Protein AF-A0AAN8FCG0-F1 (afdb_monomer)

Secondary structure (DSSP, 8-state):
-HHHHHHHHHSS-TTS---SSPPP--TTPPP-EEE--S-B---STTB--B-TT-EEEEEEE-SSSEEEEEETTT--EEEEETT-

Radius of gyration: 14.44 Å; Cα contacts (8 Å, |Δi|>4): 133; chains: 1; bounding box: 31×23×39 Å

Solvent-accessible surface area (backbone atoms only — not comparable to full-atom values): 5171 Å² total; per-residue (Å²): 107,73,70,65,54,41,35,79,76,65,50,92,44,90,77,78,71,83,72,95,61,66,59,95,81,60,95,90,61,77,89,54,72,46,64,27,75,39,70,36,78,59,87,56,95,57,43,39,73,42,45,63,69,39,45,27,42,58,74,35,47,72,86,76,61,36,21,36,30,31,32,68,84,75,71,42,70,28,33,40,58,67,90,54

InterPro domains:
  IPR001452 SH3 domain [PF14604] (36-83)
  IPR001452 SH3 domain [PS50002] (29-84)
  IPR027350 Glycosyltransferase family 23 (GT23) domain [PS51659] (1-20)
  IPR035653 Alpha-(1,6)-fucosyltransferase, SH3 domain [cd11792] (35-84)
  IPR036028 SH3-like domain superfamily [SSF50044] (34-82)
  IPR045573 Alpha-(1,6)-fucosyltransferase, N- and catalytic domain [PF19745] (1-25)

pLDDT: mean 97.4, std 2.15, range [82.6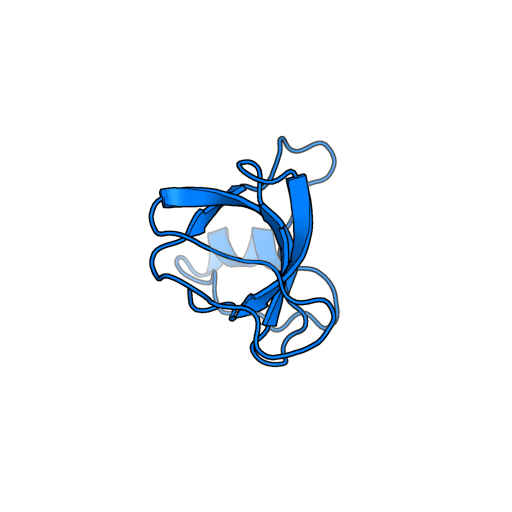9, 98.81]

Structure (mmCIF, N/CA/C/O backbone):
data_AF-A0AAN8FCG0-F1
#
_entry.id   AF-A0AAN8FCG0-F1
#
loop_
_atom_site.group_PDB
_atom_site.id
_atom_site.type_symbol
_atom_site.label_atom_id
_atom_site.label_alt_id
_atom_site.label_comp_id
_atom_site.label_asym_id
_atom_site.label_entity_id
_atom_site.label_seq_id
_atom_site.pdbx_PDB_ins_code
_atom_site.Cartn_x
_atom_site.Cartn_y
_atom_site.Cartn_z
_atom_site.occupancy
_atom_site.B_iso_or_equiv
_atom_site.auth_seq_id
_atom_site.auth_comp_id
_atom_site.auth_asym_id
_atom_site.auth_atom_id
_atom_site.pdbx_PDB_model_num
ATOM 1 N N . MET A 1 1 ? 12.337 1.580 -14.743 1.00 82.69 1 MET A N 1
ATOM 2 C CA . MET A 1 1 ? 12.713 1.014 -16.062 1.00 82.69 1 MET A CA 1
ATOM 3 C C . MET A 1 1 ? 13.445 -0.322 -15.969 1.00 82.69 1 MET A C 1
ATOM 5 O O . MET A 1 1 ? 13.101 -1.221 -16.725 1.00 82.69 1 MET A O 1
ATOM 9 N N . GLY A 1 2 ? 14.465 -0.487 -15.111 1.00 94.38 2 GLY A N 1
ATOM 10 C CA . GLY A 1 2 ? 15.182 -1.772 -15.016 1.00 94.38 2 GLY A CA 1
ATOM 11 C C . GLY A 1 2 ? 14.281 -2.947 -14.612 1.00 94.38 2 GLY A C 1
ATOM 12 O O . GLY A 1 2 ? 14.388 -4.025 -15.190 1.00 94.38 2 GLY A O 1
ATOM 13 N N . PHE A 1 3 ? 13.352 -2.710 -13.681 1.00 95.81 3 PHE A N 1
ATOM 14 C CA . PHE A 1 3 ? 12.382 -3.710 -13.237 1.00 95.81 3 PHE A CA 1
ATOM 15 C C . PHE A 1 3 ? 11.438 -4.155 -14.364 1.00 95.81 3 PHE A C 1
ATOM 17 O O . PHE A 1 3 ? 11.235 -5.349 -14.556 1.00 95.81 3 PHE A O 1
ATOM 24 N N . GLU A 1 4 ? 10.925 -3.219 -15.164 1.00 96.56 4 GLU A N 1
ATOM 25 C CA . GLU A 1 4 ? 9.998 -3.505 -16.263 1.00 96.56 4 GLU A CA 1
ATOM 26 C C . GLU A 1 4 ? 10.681 -4.260 -17.411 1.00 96.56 4 GLU A C 1
ATOM 28 O O . GLU A 1 4 ? 10.113 -5.201 -17.963 1.00 96.56 4 GLU A O 1
ATOM 33 N N . LEU A 1 5 ? 11.929 -3.905 -17.743 1.00 96.31 5 LEU A N 1
ATOM 34 C CA . LEU A 1 5 ? 12.712 -4.632 -18.750 1.00 96.31 5 LEU A CA 1
ATOM 35 C C . LEU A 1 5 ? 13.046 -6.061 -18.302 1.00 96.31 5 LEU A C 1
ATOM 37 O O . LEU A 1 5 ? 13.090 -6.968 -19.133 1.00 96.31 5 LEU A O 1
ATOM 41 N N . MET A 1 6 ? 13.254 -6.281 -17.000 1.00 96.31 6 MET A N 1
ATOM 42 C CA . MET A 1 6 ? 13.545 -7.605 -16.446 1.00 96.31 6 MET A CA 1
ATOM 43 C C . MET A 1 6 ? 12.428 -8.613 -16.739 1.00 96.31 6 MET A C 1
ATOM 45 O O . MET A 1 6 ? 12.728 -9.758 -17.078 1.00 96.31 6 MET A O 1
ATOM 49 N N . GLN A 1 7 ? 11.166 -8.173 -16.688 1.00 95.75 7 GLN A N 1
ATOM 50 C CA . GLN A 1 7 ? 10.000 -9.037 -16.913 1.00 95.75 7 GLN A CA 1
ATOM 51 C C . GLN A 1 7 ? 9.997 -9.635 -18.329 1.00 95.75 7 GLN A C 1
ATOM 53 O O . GLN A 1 7 ? 9.704 -10.811 -18.522 1.00 95.75 7 GLN A O 1
ATOM 58 N N . VAL A 1 8 ? 10.409 -8.853 -19.333 1.00 95.19 8 VAL A N 1
ATOM 59 C CA . VAL A 1 8 ? 10.490 -9.315 -20.732 1.00 95.19 8 VAL A CA 1
ATOM 60 C C . VAL A 1 8 ? 11.625 -10.324 -20.932 1.00 95.19 8 VAL A C 1
ATOM 62 O O . VAL A 1 8 ? 11.524 -11.220 -21.767 1.00 95.19 8 VAL A O 1
ATOM 65 N N . LEU A 1 9 ? 12.717 -10.182 -20.178 1.00 94.81 9 LEU A N 1
ATOM 66 C CA . LEU A 1 9 ? 13.932 -10.981 -20.357 1.00 94.81 9 LEU A CA 1
ATOM 67 C C . LEU A 1 9 ? 13.911 -12.301 -19.587 1.00 94.81 9 LEU A C 1
ATOM 69 O O . LEU A 1 9 ? 14.548 -13.262 -20.014 1.00 94.81 9 LEU A O 1
ATOM 73 N N . GLN A 1 10 ? 13.241 -12.335 -18.435 1.00 93.75 10 GLN A N 1
ATOM 74 C CA . GLN A 1 10 ? 13.326 -13.454 -17.492 1.00 93.75 10 GLN A CA 1
ATOM 75 C C . GLN A 1 10 ? 11.981 -14.148 -17.236 1.00 93.75 10 GLN A C 1
ATOM 77 O O . GLN A 1 10 ? 11.968 -15.191 -16.584 1.00 93.75 10 GLN A O 1
ATOM 82 N N . GLY A 1 11 ? 10.874 -13.625 -17.775 1.00 91.25 11 GLY A N 1
ATOM 83 C CA . GLY A 1 11 ? 9.534 -14.160 -17.538 1.00 91.25 11 GLY A CA 1
ATOM 84 C C . GLY A 1 11 ? 8.987 -13.702 -16.187 1.00 91.25 11 GLY A C 1
ATOM 85 O O . GLY A 1 11 ? 8.867 -12.503 -15.954 1.00 91.25 11 GLY A O 1
ATOM 86 N N . ASP A 1 12 ? 8.656 -14.648 -15.305 1.00 94.25 12 ASP A N 1
ATOM 87 C CA . ASP A 1 12 ? 8.151 -14.352 -13.959 1.00 94.25 12 ASP A CA 1
ATOM 88 C C . ASP A 1 12 ? 9.290 -13.875 -13.041 1.00 94.25 12 ASP A C 1
ATOM 90 O O . ASP A 1 12 ? 10.020 -14.661 -12.427 1.00 94.25 12 ASP A O 1
ATOM 94 N N . ALA A 1 13 ? 9.502 -12.561 -13.048 1.00 96.75 13 ALA A N 1
ATOM 95 C CA . ALA A 1 13 ? 10.497 -11.862 -12.246 1.00 96.75 13 ALA A CA 1
ATOM 96 C C . ALA A 1 13 ? 9.847 -10.760 -11.395 1.00 96.75 13 ALA A C 1
ATOM 98 O O . ALA A 1 13 ? 10.510 -9.785 -11.025 1.00 96.75 13 ALA A O 1
ATOM 99 N N . GLY A 1 14 ? 8.545 -10.890 -11.119 1.00 94.88 14 GLY A N 1
ATOM 100 C CA . GLY A 1 14 ? 7.768 -9.885 -10.398 1.00 94.88 14 GLY A CA 1
ATOM 101 C C . GLY A 1 14 ? 8.239 -9.690 -8.958 1.00 94.88 14 GLY A C 1
ATOM 102 O O . GLY A 1 14 ? 8.102 -8.602 -8.421 1.00 94.88 14 GLY A O 1
ATOM 103 N N . ASP A 1 15 ? 8.855 -10.709 -8.365 1.00 96.25 15 ASP A N 1
ATOM 104 C CA . ASP A 1 15 ? 9.392 -10.730 -7.002 1.00 96.25 15 ASP A CA 1
ATOM 105 C C . ASP A 1 15 ? 10.908 -10.464 -6.929 1.00 96.25 15 ASP A C 1
ATOM 107 O O . ASP A 1 15 ? 11.481 -10.377 -5.843 1.00 96.25 15 ASP A O 1
ATOM 111 N N . ARG A 1 16 ? 11.589 -10.305 -8.072 1.00 96.62 16 ARG A N 1
ATOM 112 C CA . ARG A 1 16 ? 13.057 -10.180 -8.148 1.00 96.62 16 ARG A CA 1
ATOM 113 C C . ARG A 1 16 ? 13.551 -8.759 -7.897 1.00 96.62 16 ARG A C 1
ATOM 115 O O . ARG A 1 16 ? 14.401 -8.239 -8.623 1.00 96.62 16 ARG A O 1
ATOM 122 N N . PHE A 1 17 ? 13.022 -8.121 -6.864 1.00 96.69 17 PHE A N 1
ATOM 123 C CA . PHE A 1 17 ? 13.446 -6.800 -6.428 1.00 96.69 17 PHE A CA 1
ATOM 124 C C . PHE A 1 17 ? 13.248 -6.632 -4.922 1.00 96.69 17 PHE A C 1
ATOM 126 O O . PHE A 1 17 ? 12.430 -7.298 -4.297 1.00 96.69 17 PHE A O 1
ATOM 133 N N . HIS A 1 18 ? 13.999 -5.701 -4.346 1.00 97.25 18 HIS A N 1
ATOM 134 C CA . HIS A 1 18 ? 13.745 -5.185 -3.010 1.00 97.25 18 HIS A CA 1
ATOM 135 C C . HIS A 1 18 ? 13.831 -3.665 -3.099 1.00 97.25 18 HIS A C 1
ATOM 137 O O . HIS A 1 18 ? 14.912 -3.121 -3.334 1.00 97.25 18 HIS A O 1
ATOM 143 N N . SER A 1 19 ? 12.678 -3.002 -3.015 1.00 97.25 19 SER A N 1
ATOM 144 C CA . SER A 1 19 ? 12.605 -1.542 -2.994 1.00 97.25 19 SER A CA 1
ATOM 145 C C . SER A 1 19 ? 12.907 -1.030 -1.589 1.00 97.25 19 SER A C 1
ATOM 147 O O . SER A 1 19 ? 12.592 -1.701 -0.611 1.00 97.25 19 SER A O 1
ATOM 149 N N . LEU A 1 20 ? 13.531 0.143 -1.489 1.00 97.62 20 LEU A N 1
ATOM 150 C CA . LEU A 1 20 ? 13.830 0.780 -0.200 1.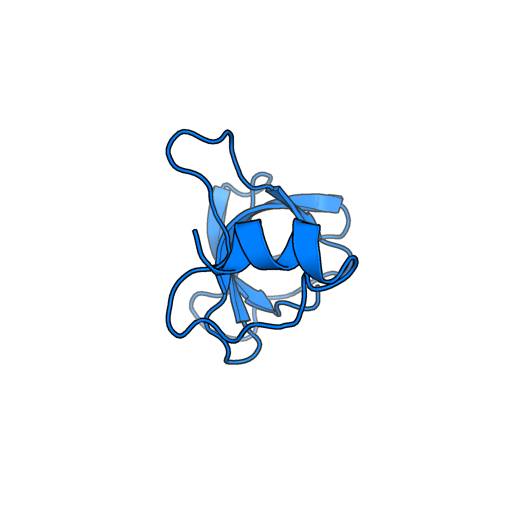00 97.62 20 LEU A CA 1
ATOM 151 C C . LEU A 1 20 ? 12.724 1.748 0.240 1.00 97.62 20 LEU A C 1
ATOM 153 O O . LEU A 1 20 ? 12.724 2.191 1.386 1.00 97.62 20 LEU A O 1
ATOM 157 N N . ASP A 1 21 ? 11.817 2.092 -0.671 1.00 95.25 21 ASP A N 1
ATOM 158 C CA . ASP A 1 21 ? 10.785 3.100 -0.484 1.00 95.25 21 ASP A CA 1
ATOM 159 C C . ASP A 1 21 ? 9.438 2.614 -1.032 1.00 95.25 21 ASP A C 1
ATOM 161 O O . ASP A 1 21 ? 8.657 2.006 -0.299 1.00 95.25 21 ASP A O 1
ATOM 165 N N . ASP A 1 22 ? 9.171 2.842 -2.313 1.00 97.12 22 ASP A N 1
ATOM 166 C CA . ASP A 1 22 ? 7.859 2.684 -2.915 1.00 97.12 22 ASP A CA 1
ATOM 167 C C . ASP A 1 22 ? 7.625 1.250 -3.396 1.00 97.12 22 ASP A C 1
ATOM 169 O O . ASP A 1 22 ? 8.530 0.539 -3.852 1.00 97.12 22 ASP A O 1
ATOM 173 N N . ILE A 1 23 ? 6.357 0.844 -3.363 1.00 97.88 23 ILE A N 1
ATOM 174 C CA . ILE A 1 23 ? 5.882 -0.276 -4.177 1.00 97.88 23 ILE A CA 1
ATOM 175 C C . ILE A 1 23 ? 5.903 0.120 -5.656 1.00 97.88 23 ILE A C 1
ATOM 177 O O . ILE A 1 23 ? 5.940 1.300 -6.001 1.00 97.88 23 ILE A O 1
ATOM 181 N N . TYR A 1 24 ? 5.833 -0.861 -6.554 1.00 97.88 24 TYR A N 1
ATOM 182 C CA . TYR A 1 24 ? 5.738 -0.557 -7.978 1.00 97.88 24 TYR A CA 1
ATOM 183 C C . TYR A 1 24 ? 4.503 0.309 -8.292 1.00 97.88 24 TYR A C 1
ATOM 185 O O . TYR A 1 24 ? 3.386 -0.004 -7.871 1.00 97.88 24 TYR A O 1
ATOM 193 N N . TYR A 1 25 ? 4.709 1.369 -9.074 1.00 97.69 25 TYR A N 1
ATOM 194 C CA . TYR A 1 25 ? 3.652 2.205 -9.633 1.00 97.69 25 TYR A CA 1
ATOM 195 C C . TYR A 1 25 ? 4.069 2.780 -10.993 1.00 97.69 25 TYR A C 1
ATOM 197 O O . TYR A 1 25 ? 5.249 2.826 -11.347 1.00 97.69 25 TYR A O 1
ATOM 205 N N . PHE A 1 26 ? 3.084 3.251 -11.753 1.00 97.69 26 PHE A N 1
ATOM 206 C CA . PHE A 1 26 ? 3.256 3.960 -13.012 1.00 97.69 26 PHE A CA 1
ATOM 207 C C . PHE A 1 26 ? 2.690 5.381 -12.906 1.00 97.69 26 PHE A C 1
ATOM 209 O O . PHE A 1 26 ? 1.553 5.591 -12.483 1.00 97.69 26 PHE A O 1
ATOM 216 N N . GLY A 1 27 ? 3.470 6.386 -13.309 1.00 97.75 27 GLY A N 1
ATOM 217 C CA . GLY A 1 27 ? 3.044 7.786 -13.253 1.00 97.75 27 GLY A CA 1
ATOM 218 C C . GLY A 1 27 ? 1.769 8.040 -14.068 1.00 97.75 27 GLY A C 1
ATOM 219 O O . GLY A 1 27 ? 1.744 7.808 -15.273 1.00 97.75 27 GLY A O 1
ATOM 220 N N . GLY A 1 28 ? 0.715 8.536 -13.411 1.00 97.75 28 GLY A N 1
ATOM 221 C CA . GLY A 1 28 ? -0.592 8.783 -14.036 1.00 97.75 28 GLY A CA 1
ATOM 222 C C . GLY A 1 28 ? -1.552 7.586 -14.026 1.00 97.75 28 GLY A C 1
ATOM 223 O O . GLY A 1 28 ? -2.578 7.637 -14.701 1.00 97.75 28 GLY A O 1
ATOM 224 N N . GLN A 1 29 ? -1.241 6.522 -13.280 1.00 97.81 29 GLN A N 1
ATOM 225 C CA . GLN A 1 29 ? -2.142 5.382 -13.110 1.00 97.81 29 GLN A CA 1
ATOM 226 C C . GLN A 1 29 ? -3.460 5.741 -12.404 1.00 97.81 29 GLN A C 1
ATOM 228 O O . GLN A 1 29 ? -3.563 6.727 -11.671 1.00 97.81 29 GLN A O 1
ATOM 233 N N . HIS A 1 30 ? -4.460 4.875 -12.578 1.00 98.00 30 HIS A N 1
ATOM 234 C CA . HIS A 1 30 ? -5.644 4.848 -11.720 1.00 98.00 30 HIS A CA 1
ATOM 235 C C . HIS A 1 30 ? -5.296 4.388 -10.292 1.00 98.00 30 HIS A C 1
ATOM 237 O O . HIS A 1 30 ? -4.165 3.990 -10.005 1.00 98.00 30 HIS A O 1
ATOM 243 N N . ALA A 1 31 ? -6.272 4.454 -9.383 1.00 97.12 31 ALA A N 1
ATOM 244 C CA . ALA A 1 31 ? -6.088 4.024 -8.001 1.00 97.12 31 ALA A CA 1
ATOM 245 C C . ALA A 1 31 ? -5.544 2.587 -7.927 1.00 97.12 31 ALA A C 1
ATOM 247 O O . ALA A 1 31 ? -6.055 1.688 -8.592 1.00 97.12 31 ALA A O 1
ATOM 248 N N . HIS A 1 32 ? -4.505 2.390 -7.113 1.00 98.31 32 HIS A N 1
ATOM 249 C CA . HIS A 1 32 ? -4.009 1.062 -6.774 1.00 98.31 32 HIS A CA 1
ATOM 250 C C . HIS A 1 32 ? -4.860 0.535 -5.620 1.00 98.31 32 HIS A C 1
ATOM 252 O O . HIS A 1 32 ? -4.806 1.081 -4.516 1.00 98.31 32 HIS A O 1
ATOM 258 N N . GLU A 1 33 ? -5.686 -0.472 -5.891 1.00 98.19 33 GLU A N 1
ATOM 259 C CA . GLU A 1 33 ? -6.644 -1.001 -4.923 1.00 98.19 33 GLU A CA 1
ATOM 260 C C . GLU A 1 33 ? -6.358 -2.465 -4.596 1.00 98.19 33 GLU A C 1
ATOM 262 O O . GLU A 1 33 ? -6.065 -3.269 -5.481 1.00 98.19 33 GLU A O 1
ATOM 267 N N . LEU A 1 34 ? -6.450 -2.787 -3.309 1.00 98.50 34 LEU A N 1
ATOM 268 C CA . LEU A 1 34 ? -6.370 -4.131 -2.752 1.00 98.50 34 LEU A CA 1
ATOM 269 C C . LEU A 1 34 ? -7.722 -4.507 -2.146 1.00 98.50 34 LEU A C 1
ATOM 271 O O . LEU A 1 34 ? -8.540 -3.634 -1.847 1.00 98.50 34 LEU A O 1
ATOM 275 N N . ILE A 1 35 ? -7.937 -5.803 -1.944 1.00 98.75 35 ILE A N 1
ATOM 276 C CA . ILE A 1 35 ? -9.114 -6.335 -1.260 1.00 98.75 35 ILE A CA 1
ATOM 277 C C . ILE A 1 35 ? -8.640 -7.035 0.003 1.00 98.75 35 ILE A C 1
ATOM 279 O O . ILE A 1 35 ? -7.824 -7.949 -0.092 1.00 98.75 35 ILE A O 1
ATOM 283 N N . ALA A 1 36 ? -9.171 -6.627 1.154 1.00 98.69 36 ALA A N 1
ATOM 284 C CA . ALA A 1 36 ? -8.886 -7.299 2.414 1.00 98.69 36 ALA A CA 1
ATOM 285 C C . ALA A 1 36 ? -9.408 -8.746 2.377 1.00 98.69 36 ALA A C 1
ATOM 287 O O . ALA A 1 36 ? -10.580 -8.988 2.063 1.00 98.69 36 ALA A O 1
ATOM 288 N N . VAL A 1 37 ? -8.548 -9.705 2.705 1.00 98.62 37 VAL A N 1
ATOM 289 C CA . VAL A 1 37 ? -8.855 -11.143 2.768 1.00 98.62 37 VAL A CA 1
ATOM 290 C C . VAL A 1 37 ? -9.020 -11.649 4.199 1.00 98.62 37 VAL A C 1
ATOM 292 O O . VAL A 1 37 ? -9.597 -12.718 4.399 1.00 98.62 37 VAL A O 1
ATOM 295 N N . GLU A 1 38 ? -8.588 -10.868 5.191 1.00 98.56 38 GLU A N 1
ATOM 296 C CA . GLU A 1 38 ? -8.783 -11.145 6.615 1.00 98.56 38 GLU A CA 1
ATOM 297 C C . GLU A 1 38 ? -9.264 -9.910 7.385 1.00 98.56 38 GLU A C 1
ATOM 299 O O . GLU A 1 38 ? -8.941 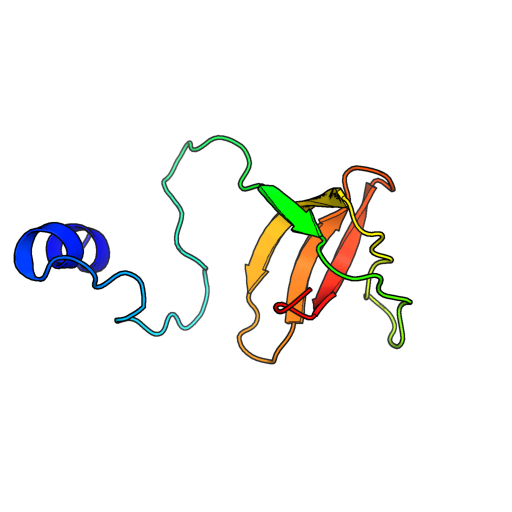-8.768 7.053 1.00 98.56 38 GLU A O 1
ATOM 304 N N . ASP A 1 39 ? -9.998 -10.146 8.473 1.00 98.56 39 ASP A N 1
ATOM 305 C CA . ASP A 1 39 ? -10.376 -9.084 9.400 1.00 98.56 39 ASP A CA 1
ATOM 306 C C . ASP A 1 39 ? -9.153 -8.583 10.192 1.00 98.56 39 ASP A C 1
ATOM 308 O O . ASP A 1 39 ? -8.240 -9.334 10.572 1.00 98.56 39 ASP A O 1
ATOM 312 N N . HIS A 1 40 ? -9.151 -7.293 10.513 1.00 98.62 40 HIS A N 1
ATOM 313 C CA . HIS A 1 40 ? -8.158 -6.691 11.393 1.00 98.62 40 HIS A CA 1
ATOM 314 C C . HIS A 1 40 ? -8.819 -5.707 12.348 1.00 98.62 40 HIS A C 1
ATOM 316 O O . HIS A 1 40 ? -9.450 -4.733 11.939 1.00 98.62 40 HIS A O 1
ATOM 322 N N . VAL A 1 41 ? -8.638 -5.977 13.639 1.00 98.38 41 VAL A N 1
ATOM 323 C CA . VAL A 1 41 ? -8.932 -5.035 14.714 1.00 98.38 41 VAL A CA 1
ATOM 324 C C . VAL A 1 41 ? -7.634 -4.277 15.014 1.00 98.38 41 VAL A C 1
ATOM 326 O O . VAL A 1 41 ? -6.646 -4.951 15.305 1.00 98.38 41 VAL A O 1
ATOM 329 N N . PRO A 1 42 ? -7.618 -2.932 14.950 1.00 97.88 42 PRO A N 1
ATOM 330 C CA . PRO A 1 42 ? -6.437 -2.130 15.265 1.00 97.88 42 PRO A CA 1
ATOM 331 C C . PRO A 1 42 ? -5.896 -2.423 16.668 1.00 97.88 42 PRO A C 1
ATOM 333 O O . PRO A 1 42 ? -6.631 -2.315 17.653 1.00 97.88 42 PRO A O 1
ATOM 336 N N . GLU A 1 43 ? -4.614 -2.762 16.759 1.00 97.00 43 GLU A N 1
ATOM 337 C CA . GLU A 1 43 ? -3.909 -3.048 18.013 1.00 97.00 43 GLU A CA 1
ATOM 338 C C . GLU A 1 43 ? -3.061 -1.855 18.470 1.00 97.00 43 GLU A C 1
ATOM 340 O O . GLU A 1 43 ? -2.872 -1.651 19.674 1.00 97.00 43 GLU A O 1
ATOM 345 N N . GLN A 1 44 ? -2.585 -1.034 17.526 1.00 95.38 44 GLN A N 1
ATOM 346 C CA . GLN A 1 44 ? -1.763 0.146 17.802 1.00 95.38 44 GLN A CA 1
ATOM 347 C C . GLN A 1 44 ? -2.383 1.446 17.268 1.00 95.38 44 GLN A C 1
ATOM 349 O O . GLN A 1 44 ? -3.146 1.443 16.296 1.00 95.38 44 GLN A O 1
ATOM 354 N N . PRO A 1 45 ? -2.046 2.605 17.868 1.00 96.00 45 PRO A N 1
ATOM 355 C CA . PRO A 1 45 ? -2.444 3.896 17.325 1.00 96.00 45 PRO A CA 1
ATOM 356 C C . PRO A 1 45 ? -1.949 4.082 15.887 1.00 96.00 45 PRO A C 1
ATOM 358 O O . PRO A 1 45 ? -0.759 3.965 15.610 1.00 96.00 45 PRO A O 1
ATOM 361 N N . GLY A 1 46 ? -2.864 4.445 14.990 1.00 96.75 46 GLY A N 1
ATOM 362 C CA . GLY A 1 46 ? -2.558 4.687 13.579 1.00 96.75 46 GLY A CA 1
ATOM 363 C C . GLY A 1 46 ? -2.838 3.503 12.655 1.00 96.75 46 GLY A C 1
ATOM 364 O O . GLY A 1 46 ? -2.720 3.675 11.445 1.00 96.75 46 GLY A O 1
ATOM 365 N N . GLU A 1 47 ? -3.241 2.347 13.186 1.00 98.50 47 GLU A N 1
ATOM 366 C CA . GLU A 1 47 ? -3.792 1.241 12.395 1.00 98.50 47 GLU A CA 1
ATOM 367 C C . GLU A 1 47 ? -5.264 1.489 12.005 1.00 98.50 47 GLU A C 1
ATOM 369 O O . GLU A 1 47 ? -5.971 2.271 12.649 1.00 98.50 47 GLU A O 1
ATOM 374 N N . ILE A 1 48 ? -5.735 0.826 10.944 1.00 98.69 48 ILE A N 1
ATOM 375 C CA . ILE A 1 48 ? -7.119 0.913 10.449 1.00 98.69 48 ILE A CA 1
ATOM 376 C C . ILE A 1 48 ? -7.850 -0.423 10.571 1.00 98.69 48 ILE A C 1
ATOM 378 O O . ILE A 1 48 ? -7.265 -1.485 10.396 1.00 98.69 48 ILE A O 1
ATOM 382 N N . GLU A 1 49 ? -9.156 -0.371 10.849 1.00 98.56 49 GLU A N 1
ATOM 383 C CA . GLU A 1 49 ? -10.007 -1.567 10.815 1.00 98.56 49 GLU A CA 1
ATOM 384 C C . GLU A 1 49 ? -10.091 -2.100 9.378 1.00 98.56 49 GLU A C 1
ATOM 386 O O . GLU A 1 49 ? -10.353 -1.334 8.442 1.00 98.56 49 GLU A O 1
ATOM 391 N N . LEU A 1 50 ? -9.935 -3.416 9.223 1.00 98.75 50 LEU A N 1
ATOM 392 C CA . LEU A 1 50 ? -10.253 -4.137 7.992 1.00 98.75 50 LEU A CA 1
ATOM 393 C C . LEU A 1 50 ? -11.373 -5.138 8.249 1.00 98.75 50 LEU A C 1
ATOM 395 O O . LEU A 1 50 ? -11.403 -5.796 9.292 1.00 98.75 50 LEU A O 1
ATOM 399 N N . ARG A 1 51 ? -12.259 -5.279 7.264 1.00 98.69 51 ARG A N 1
ATOM 400 C CA . ARG A 1 51 ? -13.181 -6.408 7.145 1.00 98.69 51 ARG A CA 1
ATOM 401 C C . ARG A 1 51 ? -12.969 -7.092 5.809 1.00 98.69 51 ARG A C 1
ATOM 403 O O . ARG A 1 51 ? -12.702 -6.407 4.822 1.00 98.69 51 ARG A O 1
ATOM 410 N N . VAL A 1 52 ? -13.136 -8.411 5.762 1.00 98.75 52 VAL A N 1
ATOM 411 C CA . VAL A 1 52 ? -13.044 -9.167 4.503 1.00 98.75 52 VAL A CA 1
ATOM 412 C C . VAL A 1 52 ? -13.922 -8.526 3.421 1.00 98.75 52 VAL A C 1
ATOM 414 O O . VAL A 1 52 ? -15.122 -8.319 3.614 1.00 98.75 52 VAL A O 1
ATOM 417 N N . GLY A 1 53 ? -13.317 -8.229 2.270 1.00 98.69 53 GLY A N 1
ATOM 418 C CA . GLY A 1 53 ? -13.965 -7.580 1.131 1.00 98.69 53 GLY A CA 1
ATOM 419 C C . GLY A 1 53 ? -13.856 -6.053 1.101 1.00 98.69 53 GLY A C 1
ATOM 420 O O . GLY A 1 53 ? -14.265 -5.454 0.105 1.00 98.69 53 GLY A O 1
ATOM 421 N N . ASP A 1 54 ? -13.299 -5.416 2.135 1.00 98.81 54 ASP A N 1
ATOM 422 C CA . ASP A 1 54 ? -13.024 -3.979 2.106 1.00 98.81 54 ASP A CA 1
ATOM 423 C C . ASP A 1 54 ? -12.017 -3.643 0.997 1.00 98.81 54 ASP A C 1
ATOM 425 O O . ASP A 1 54 ? -10.999 -4.317 0.826 1.00 98.81 54 ASP A O 1
ATOM 429 N N . VAL A 1 55 ? -12.298 -2.567 0.255 1.00 98.81 55 VAL A N 1
ATOM 430 C CA . VAL A 1 55 ? -11.392 -2.035 -0.768 1.00 98.81 55 VAL A CA 1
ATOM 431 C C . VAL A 1 55 ? -10.409 -1.082 -0.104 1.00 98.81 55 VAL A C 1
ATOM 433 O O . VAL A 1 55 ? -10.822 -0.111 0.536 1.00 98.81 55 VAL A O 1
ATOM 436 N N . ILE A 1 56 ? -9.113 -1.326 -0.286 1.00 98.81 56 ILE A N 1
ATOM 437 C CA . ILE A 1 56 ? -8.038 -0.521 0.295 1.00 98.81 56 ILE A CA 1
ATOM 438 C C . ILE A 1 56 ? -7.268 0.180 -0.817 1.00 98.81 56 ILE A C 1
ATOM 440 O O . ILE A 1 56 ? -6.635 -0.463 -1.648 1.00 98.81 56 ILE A O 1
ATOM 444 N N . GLY A 1 57 ? -7.288 1.513 -0.820 1.00 98.69 57 GLY A N 1
ATOM 445 C CA . GLY A 1 57 ? -6.391 2.303 -1.659 1.00 98.69 57 GLY A CA 1
ATOM 446 C C . GLY A 1 57 ? -4.990 2.292 -1.056 1.00 98.69 57 GLY A C 1
ATOM 447 O O . GLY A 1 57 ? -4.758 2.981 -0.059 1.00 98.69 57 GLY A O 1
ATOM 448 N N . VAL A 1 58 ? -4.074 1.509 -1.625 1.00 98.50 58 VAL A N 1
ATOM 449 C CA . VAL A 1 58 ? -2.714 1.367 -1.090 1.00 98.50 58 VAL A CA 1
ATOM 450 C C . VAL A 1 58 ? -1.867 2.591 -1.435 1.00 98.50 58 VAL A C 1
ATOM 452 O O . VAL A 1 58 ? -1.859 3.066 -2.570 1.00 98.50 58 VAL A O 1
ATOM 455 N N . ALA A 1 59 ? -1.160 3.111 -0.432 1.00 98.06 59 ALA A N 1
ATOM 456 C CA . ALA A 1 59 ? -0.182 4.181 -0.597 1.00 98.06 59 ALA A CA 1
ATOM 457 C C . ALA A 1 59 ? 1.245 3.623 -0.711 1.00 98.06 59 ALA A C 1
ATOM 459 O O . ALA A 1 59 ? 2.044 4.150 -1.475 1.00 98.06 59 ALA A O 1
ATOM 460 N N . GLY A 1 60 ? 1.556 2.554 0.026 1.00 98.19 60 GLY A N 1
ATOM 461 C CA . GLY A 1 60 ? 2.858 1.894 -0.008 1.00 98.19 60 GLY A CA 1
ATOM 462 C C . GLY A 1 60 ? 2.990 0.803 1.054 1.00 98.19 60 GLY A C 1
ATOM 463 O O . GLY A 1 60 ? 2.126 0.658 1.922 1.00 98.19 60 GLY A O 1
ATOM 464 N N . ASN A 1 61 ? 4.087 0.056 0.977 1.00 98.44 61 ASN A N 1
ATOM 465 C CA . ASN A 1 61 ? 4.492 -0.953 1.951 1.00 98.44 61 ASN A C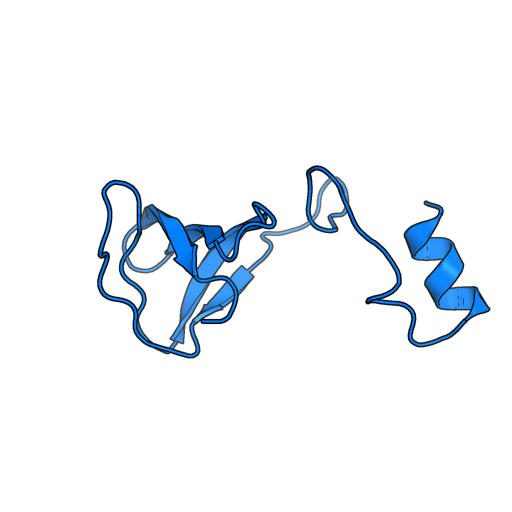A 1
ATOM 466 C C . ASN A 1 61 ? 5.693 -0.406 2.729 1.00 98.44 61 ASN A C 1
ATOM 468 O O . ASN A 1 61 ? 6.589 0.177 2.127 1.00 98.44 61 ASN A O 1
ATOM 472 N N . HIS A 1 62 ? 5.698 -0.546 4.053 1.00 98.06 62 HIS A N 1
ATOM 473 C CA . HIS A 1 62 ? 6.782 -0.037 4.901 1.00 98.06 62 HIS A CA 1
ATOM 474 C C . HIS A 1 62 ? 7.928 -1.039 5.090 1.00 98.06 62 HIS A C 1
ATOM 476 O O . HIS A 1 62 ? 8.919 -0.728 5.748 1.00 98.06 62 HIS A O 1
ATOM 482 N N . TRP A 1 63 ? 7.807 -2.234 4.513 1.00 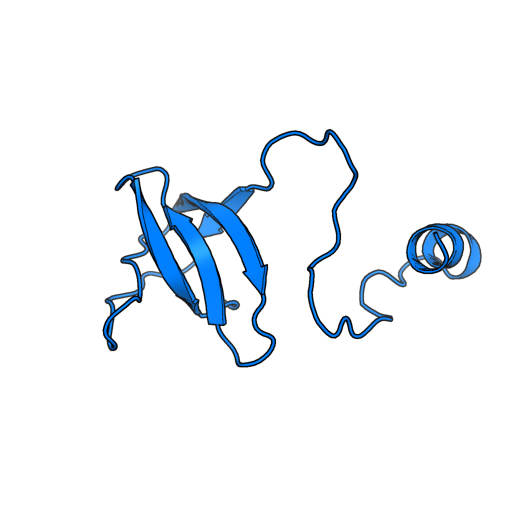98.06 63 TRP A N 1
ATOM 483 C CA . TRP A 1 63 ? 8.798 -3.308 4.561 1.00 98.06 63 TRP A CA 1
ATOM 484 C C . TRP A 1 63 ? 9.074 -3.853 5.976 1.00 98.06 63 TRP A C 1
ATOM 486 O 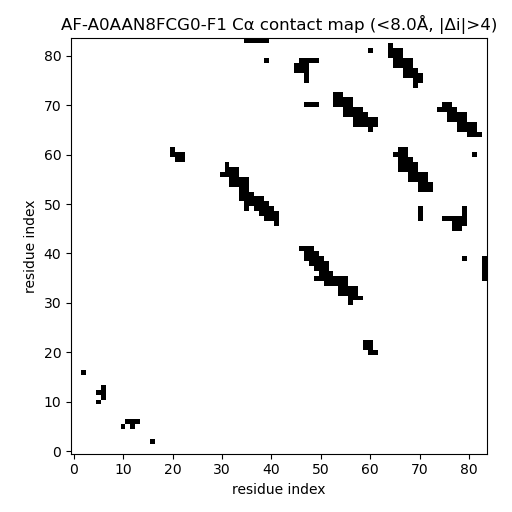O . TRP A 1 63 ? 10.070 -4.538 6.195 1.00 98.06 63 TRP A O 1
ATOM 496 N N . ASP A 1 64 ? 8.160 -3.611 6.922 1.00 97.75 64 ASP A N 1
ATOM 497 C CA . ASP A 1 64 ? 8.216 -4.042 8.329 1.00 97.75 64 ASP A CA 1
ATOM 498 C C . ASP A 1 64 ? 7.062 -4.988 8.726 1.00 97.75 64 ASP A C 1
ATOM 500 O O . ASP A 1 64 ? 6.875 -5.308 9.899 1.00 97.75 64 ASP A O 1
ATOM 504 N N . GLY A 1 65 ? 6.293 -5.455 7.737 1.00 97.88 65 GLY A N 1
ATOM 505 C CA . GLY A 1 65 ? 5.081 -6.256 7.930 1.00 97.88 65 GLY A CA 1
ATOM 506 C C . GLY A 1 65 ? 3.783 -5.450 7.831 1.00 97.88 65 GLY A C 1
ATOM 507 O O . GLY A 1 65 ? 2.721 -6.063 7.714 1.00 97.88 65 GLY A O 1
ATOM 508 N N . PHE A 1 66 ? 3.859 -4.116 7.793 1.00 98.44 66 PHE A N 1
ATOM 509 C CA . PHE A 1 66 ? 2.713 -3.230 7.609 1.00 98.44 66 PHE A CA 1
ATOM 510 C C . PHE A 1 66 ? 2.773 -2.459 6.286 1.00 98.44 66 PHE A C 1
ATOM 512 O O . PHE A 1 66 ? 3.830 -2.144 5.733 1.00 98.44 66 PHE A O 1
ATOM 519 N N . SER A 1 67 ? 1.590 -2.144 5.774 1.00 98.75 67 SER A N 1
ATOM 520 C CA . SER A 1 67 ? 1.367 -1.247 4.648 1.00 98.75 67 SER A CA 1
ATOM 521 C C . SER A 1 67 ? 0.523 -0.069 5.100 1.00 98.75 67 SER A C 1
ATOM 523 O O . SER A 1 67 ? -0.163 -0.130 6.119 1.00 98.75 67 SER A O 1
ATOM 525 N N . LYS A 1 68 ? 0.564 1.018 4.333 1.00 98.62 68 LYS A N 1
ATOM 526 C CA . LYS A 1 68 ? -0.256 2.203 4.568 1.00 98.62 68 LYS A CA 1
ATOM 527 C C . LYS A 1 68 ? -1.271 2.374 3.452 1.00 98.62 68 LYS A C 1
ATOM 529 O O . LYS A 1 68 ? -0.955 2.198 2.273 1.00 98.62 68 LYS A O 1
ATOM 534 N N . GLY A 1 69 ? -2.489 2.761 3.805 1.00 98.56 69 GLY A N 1
ATOM 535 C CA . GLY A 1 69 ? -3.539 2.995 2.824 1.00 98.56 69 GLY A CA 1
ATOM 536 C C . GLY A 1 69 ? -4.812 3.558 3.429 1.00 98.56 69 GLY A C 1
ATOM 537 O O . GLY A 1 69 ? -4.876 3.869 4.617 1.00 98.56 69 GLY A O 1
ATOM 538 N N . VAL A 1 70 ? -5.818 3.704 2.571 1.00 98.81 70 VAL A N 1
ATOM 539 C CA . VAL A 1 70 ? -7.141 4.212 2.934 1.00 98.81 70 VAL A CA 1
ATOM 540 C C . VAL A 1 70 ? -8.172 3.112 2.740 1.00 98.81 70 VAL A C 1
ATOM 542 O O . VAL A 1 70 ? -8.337 2.625 1.620 1.00 98.81 70 VAL A O 1
ATOM 545 N N . ASN A 1 71 ? -8.893 2.750 3.800 1.00 98.69 71 ASN A N 1
ATOM 546 C CA . ASN A 1 71 ? -10.047 1.866 3.679 1.00 98.69 71 ASN A CA 1
ATOM 547 C C . ASN A 1 71 ? -11.226 2.652 3.090 1.00 98.69 71 ASN A C 1
ATOM 549 O O . ASN A 1 71 ? -11.741 3.571 3.721 1.00 98.69 71 ASN A O 1
ATOM 553 N N . ARG A 1 72 ? -11.672 2.285 1.884 1.00 98.44 72 ARG A N 1
ATOM 554 C CA . ARG A 1 72 ? -12.738 2.991 1.153 1.00 98.44 72 ARG A CA 1
ATOM 555 C C . ARG A 1 72 ? -14.109 2.899 1.825 1.00 98.44 72 ARG A C 1
ATOM 557 O O . ARG A 1 72 ? -14.964 3.731 1.551 1.00 98.44 72 ARG A O 1
ATOM 564 N N . ARG A 1 73 ? -14.343 1.898 2.681 1.00 98.50 73 ARG A N 1
ATOM 565 C CA . ARG A 1 73 ? -15.606 1.757 3.424 1.00 98.50 73 ARG A CA 1
ATOM 566 C C . ARG A 1 73 ? -15.711 2.773 4.560 1.00 98.50 73 ARG A C 1
ATOM 568 O O . ARG A 1 73 ? -16.813 3.220 4.869 1.00 98.50 73 ARG A O 1
ATOM 575 N N . THR A 1 74 ? -14.596 3.079 5.221 1.00 98.12 74 THR A N 1
ATOM 576 C CA . THR A 1 74 ? -14.562 3.907 6.441 1.00 98.12 74 THR A CA 1
ATOM 577 C C . THR A 1 74 ? -13.898 5.267 6.244 1.00 98.12 74 THR A C 1
ATOM 579 O O . THR A 1 74 ? -13.930 6.082 7.162 1.00 98.12 74 THR A O 1
ATOM 582 N N . ASP A 1 75 ? -13.267 5.493 5.090 1.00 98.44 75 ASP A N 1
ATOM 583 C CA . ASP A 1 75 ? -12.375 6.619 4.782 1.00 98.44 75 ASP A CA 1
ATOM 584 C C . ASP A 1 75 ? -11.193 6.781 5.763 1.00 98.44 75 ASP A C 1
ATOM 586 O O . ASP A 1 75 ? -10.489 7.795 5.757 1.00 98.44 75 ASP A O 1
ATOM 590 N N . ALA A 1 76 ? -10.925 5.769 6.596 1.00 98.50 76 ALA A N 1
ATOM 591 C CA . ALA A 1 76 ? -9.814 5.782 7.536 1.00 98.50 76 ALA A CA 1
ATOM 592 C C . ALA A 1 76 ? -8.485 5.566 6.801 1.00 98.50 76 ALA A C 1
ATOM 594 O O . ALA A 1 76 ? -8.354 4.648 5.991 1.00 98.50 76 ALA A O 1
ATOM 595 N N . ASN A 1 77 ? -7.490 6.397 7.118 1.00 98.56 77 ASN A N 1
ATOM 596 C CA . ASN A 1 77 ? -6.134 6.316 6.580 1.00 98.56 77 ASN A CA 1
ATOM 597 C C . ASN A 1 77 ? -5.159 5.900 7.680 1.00 98.56 77 ASN A C 1
ATOM 599 O O . ASN A 1 77 ? -5.076 6.572 8.710 1.00 98.56 77 ASN A O 1
ATOM 603 N N . GLY A 1 78 ? -4.395 4.839 7.445 1.00 98.56 78 GLY A N 1
ATOM 604 C CA . GLY A 1 78 ? -3.431 4.348 8.417 1.00 98.56 78 GLY A CA 1
ATOM 605 C C . GLY A 1 78 ? -2.789 3.030 8.009 1.00 98.56 78 GLY A C 1
ATOM 606 O O . GLY A 1 78 ? -2.746 2.689 6.825 1.00 98.56 78 GLY A O 1
ATOM 607 N N . LEU A 1 79 ? -2.232 2.346 9.003 1.00 98.75 79 LEU A N 1
ATOM 608 C CA . LEU A 1 79 ? -1.481 1.109 8.843 1.00 98.75 79 LEU A CA 1
ATOM 609 C C . LEU A 1 79 ? -2.390 -0.119 8.874 1.00 98.75 79 LEU A C 1
ATOM 611 O O . LEU A 1 79 ? -3.388 -0.151 9.587 1.00 98.75 79 LEU A O 1
ATOM 615 N N . TYR A 1 80 ? -2.014 -1.144 8.126 1.00 98.62 80 TYR A N 1
ATOM 616 C CA . TYR A 1 80 ? -2.616 -2.469 8.208 1.00 98.62 80 TYR A CA 1
ATOM 617 C C . TYR A 1 80 ? -1.565 -3.546 7.905 1.00 98.62 80 TYR A C 1
ATOM 619 O O . TYR A 1 80 ? -0.603 -3.262 7.184 1.00 98.62 80 TYR A O 1
ATOM 627 N N . PRO A 1 81 ? -1.703 -4.771 8.442 1.00 98.50 81 PRO A N 1
ATOM 628 C CA . PRO A 1 81 ? -0.767 -5.852 8.156 1.00 98.50 81 PRO A CA 1
ATOM 629 C C . PRO A 1 81 ? -0.786 -6.218 6.668 1.00 98.50 81 PRO A C 1
ATOM 631 O O . PRO A 1 81 ? -1.841 -6.517 6.120 1.00 98.50 81 PRO A O 1
ATOM 634 N N . SER A 1 82 ? 0.376 -6.248 6.017 1.00 98.44 82 SER A N 1
ATOM 635 C CA . SER A 1 82 ? 0.492 -6.403 4.555 1.00 98.44 82 SER A CA 1
ATOM 636 C C . SER A 1 82 ? 0.031 -7.761 4.005 1.00 98.44 82 SER A C 1
ATOM 638 O O . SER A 1 82 ? -0.061 -7.919 2.792 1.00 98.44 82 SER A O 1
ATOM 640 N N . TYR A 1 83 ? -0.182 -8.759 4.868 1.00 98.00 83 TYR A N 1
ATOM 641 C CA . TYR A 1 83 ? -0.624 -10.103 4.474 1.00 98.00 83 TYR A CA 1
ATOM 642 C C . TYR A 1 83 ? -2.152 -10.271 4.476 1.00 98.00 83 TYR A C 1
ATOM 644 O O . TYR A 1 83 ? -2.629 -11.330 4.067 1.00 98.00 83 TYR A O 1
ATOM 652 N N . LYS A 1 84 ? -2.885 -9.268 4.974 1.00 97.12 84 LYS A N 1
ATOM 653 C CA . LYS A 1 84 ? -4.346 -9.258 5.101 1.00 97.12 84 LYS A CA 1
ATOM 654 C C . LYS A 1 84 ? -4.995 -8.456 3.988 1.00 97.12 84 LYS A C 1
ATOM 656 O O . LYS A 1 84 ? -6.151 -8.801 3.665 1.00 97.12 84 LYS A O 1
#

Organism: Trichostrongylus colubriformis (NCBI:txid6319)

Nearest PDB structur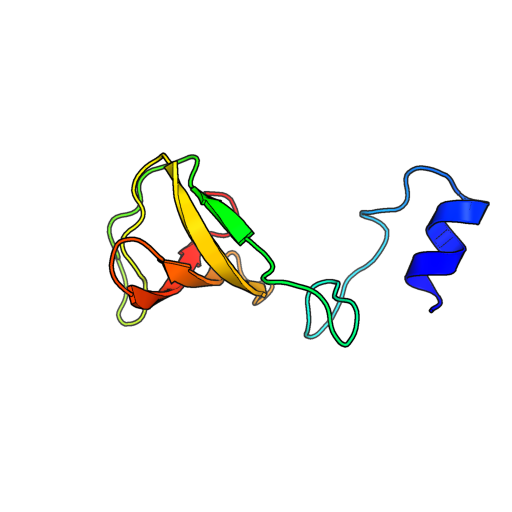es (foldseek):
  6vld-assembly1_H  TM=1.001E+00  e=1.707E-09  Homo sapiens
  6vld-assembly2_G  TM=1.000E+00  e=2.308E-09  Homo sapiens
  6x5t-assembly2_C  TM=9.980E-01  e=2.308E-09  Homo sapiens
  6vlf-assembly1_A  TM=1.001E+00  e=3.122E-09  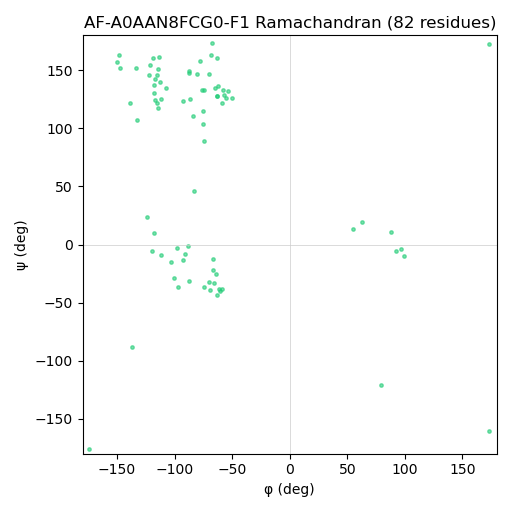Mus musculus
  6vle-assembly1_B  TM=9.990E-01  e=3.316E-0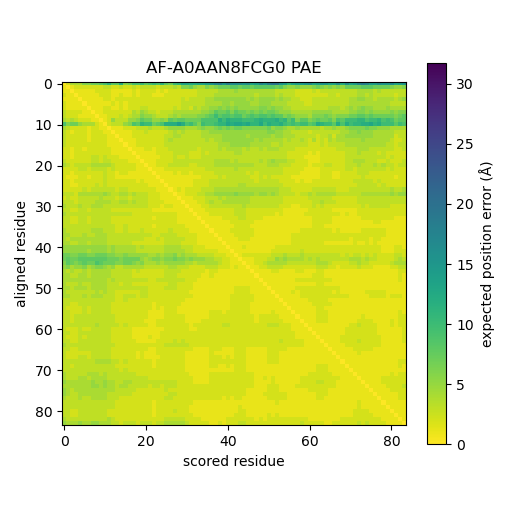9  Homo sapiens

Sequence (84 aa):
MGFELMQVLQGDAGDRFHSLDDIYYFGGQHAHELIAVEDHVPEQPGEIELRVGDVIGVAGNHWDGFSKGVNRRTDANGLYPSYK

Foldseek 3Di:
DVQVVCCVVPPPCLVVDDDQDFDDDDPPDDFDKDFDCDFDDDPDPFDDTDDGGFIWRWPGANVPQWTWTAGPVVRRTGIDGPVD

Mean predicted aligned error: 2.59 Å

=== Feature glossary ===
Legend for the data blocks above and below:

— What the protein is —

The amino-acid sequence is the protein's primary structure: the linear order of residues from the N-terminus to the C-terminus, written in one-letter code. Everything else here — the 3D coordinates, the secondary structure, the domain annotations — is ultimately a consequence of this string.

Functional annotations link the protein to curated databases. InterPro entries identify conserved domains and families by matching the sequence against member-database signatures (Pfam, PROSITE, CDD, …). Gene Ontology (GO) terms describe molecular function, biological process, and cellular component in a controlled vocabulary. CATH places the structure in a hierarchical fold classification (Class/Architecture/Topology/Homologous-superfamily). The organism is the source species.

— Where its atoms are —

Atomic coordinates in PDBx/mmCIF format — the same representation the Protein Data Bank distributes. Each line of the _atom_site loop places one backbone atom in Cartesian space (units: ångströms, origin: arbitrary).

The six renders are orthographic views along the three Cartesian axes in both directions. Representation (cartoon, sticks, or surface) and color scheme (sequence-rainbow or by-chain) vary across proteins so the training set covers all the common visualization conventions.

— Local backbone conformation —

Eight-state secondary structure (DSSP): H is the canonical α-helix, G the tighter 3₁₀-helix, I the wider π-helix; E/B are β-structure, T and S are turns and bends, and '-' is everything else. DSSP derives these from the pattern of main-chain N–H···O=C hydrogen bonds, not from the sequence.

Three-state secondary structure (P-SEA) collapses the eight DSSP classes into helix (a), strand (b), and coil (c). P-SEA assigns these from Cα geometry alone — distances and angles — without requiring backbone oxygens, so it works on any Cα trace.

φ (phi) and ψ (psi) are the two rotatable backbone dihedrals per residue: φ is the C(i-1)–N–Cα–C torsion, ψ is the N–Cα–C–N(i+1) torsion, both in degrees on (−180°, 180°]. α-helical residues cluster near (−60°, −45°); β-strand residues near (−120°, +130°). A Ramachandran plot is simply a scatter of (φ, ψ) for every residue.

— Global shape and packing —

The geometric summary reports three shape descriptors. Rg (radius of gyration) measures how spread out the Cα atoms are about their centre of mass; compact globular proteins have small Rg, elongated or unfolded ones large. Cα contacts (<8 Å, |i−j|>4) count long-range residue pairs in spatial proximity — high for tightly packed folds, near zero for rods or random coil. The bounding-box extents give the protein's footprint along x, y, z in Å.

SASA measures how much of the protein is reachable by solvent. It is computed by rolling a water-sized probe over the atomic surface and summing the exposed area (Å²). Per-residue SASA distinguishes core (buried, low SASA) from surface (exposed, high SASA) residues; total SASA is a whole-molecule size measure.

Plot images: a contact map (which residues are close in 3D, as an N×N binary image), a Ramachandran scatter (backbone torsion angles, revealing secondary-structure composition at a glance), and — for AlphaFold structures — a PAE heatmap (pairwise prediction confidence).

— Structural neighborhood —

A 3Di character summarizes, for each residue, the relative orientation of the Cα frame of its nearest spatial neighbor. Because it encodes fold topology rather than chemistry, 3Di alignments detect remote structural similarity that sequence alignment misses.

The Foldseek neighbor list gives the closest experimentally determined structures in the PDB, ranked by structural alignment. TM-score near 1 means near-identical fold; near 0.3 means only rough topology match. This is how one finds what a novel AlphaFold prediction most resembles in the solved-structure universe.

— Confidence and disorder —

For AlphaFold models, the B-factor field carries pLDDT — the model's own estimate of local accuracy on a 0–100 scale. Regions with pLDDT<50 should be treated as essentially unmodeled; they often correspond to intrinsically disordered segments.

Crystallographic B-factors measure how much each atom's electron density is smeared out, in Å². They rise in mobile loops and surface residues and fall in the buried interior. In AlphaFold models this column is repurposed to hold pLDDT instead.

Predicted Aligned Error (PAE) is an AlphaFold confidence matrix: entry (i, j) is the expected error in the position of residue j, in ångströms, when the prediction is superimposed on the true structure at residue i. Low PAE within a block of residues means that block is internally rigid and well-predicted; high PAE between two blocks means their relative placement is uncertain even if each block individually is confident.